Protein AF-A0A6N2KN12-F1 (afdb_monomer_lite)

Sequence (84 aa):
MAFVQRRKGPDVVGSFGLLQPIADGLKLILKEPISPSSANLSLFRIAPVATFMLSLVARAVVPFDYGMVLSDPNIGLLMLPYLR

Secondary structure (DSSP, 8-state):
-TTTTTS--S-SSSGGGTTHHHHHHHHHHTS--PPPTTS-HHHHHHHHHHHHHHHHHHHHTS-SSTT--S---TTHHHHHHHT-

pLDDT: mean 84.09, std 5.94, range [63.34, 92.69]

InterPro domains:
  IPR001694 NADH:ubiquinone oxidoreductase, subunit 1/F420H2 oxidoreductase subunit H [PF00146] (1-82)
  IPR001694 NADH:ubiquinone oxidoreductase, subunit 1/F420H2 oxidoreductase subunit H [PTHR11432] (1-79)
  IPR018086 NADH:ubiquinone oxidoreductase, subunit 1, conserved site [PS00667] (17-32)

Structure (mmCIF, N/CA/C/O backbone):
data_AF-A0A6N2KN12-F1
#
_entry.id   AF-A0A6N2KN12-F1
#
loop_
_atom_site.group_PDB
_atom_site.id
_atom_site.type_symbol
_atom_site.label_atom_id
_atom_site.label_alt_id
_atom_site.label_comp_id
_atom_site.label_asym_id
_atom_site.label_entity_id
_atom_site.label_seq_id
_atom_site.pdbx_PDB_ins_code
_atom_site.Cartn_x
_atom_site.Cartn_y
_atom_site.Cartn_z
_atom_site.occupancy
_atom_site.B_iso_or_equiv
_atom_site.auth_seq_id
_atom_site.auth_comp_id
_atom_site.auth_asym_id
_atom_site.auth_atom_id
_atom_site.pdbx_PDB_model_num
ATOM 1 N N . MET A 1 1 ? -10.481 -13.467 1.282 1.00 82.12 1 MET A N 1
ATOM 2 C CA . MET A 1 1 ? -10.489 -14.442 2.403 1.00 82.12 1 MET A CA 1
ATOM 3 C C . MET A 1 1 ? -11.878 -14.719 2.987 1.00 82.12 1 MET A C 1
ATOM 5 O O . MET A 1 1 ? -12.160 -15.875 3.260 1.00 82.12 1 MET A O 1
ATOM 9 N N . ALA A 1 2 ? -12.765 -13.729 3.150 1.00 84.75 2 ALA A N 1
ATOM 10 C CA . ALA A 1 2 ? -14.102 -1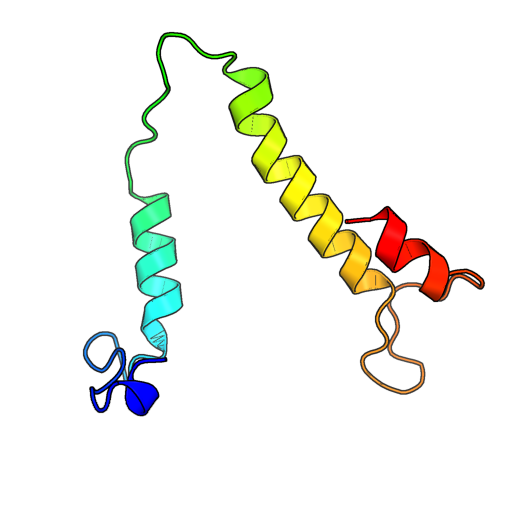3.928 3.740 1.00 84.75 2 ALA A CA 1
ATOM 11 C C . ALA A 1 2 ? -14.949 -15.035 3.065 1.00 84.75 2 ALA A C 1
ATOM 13 O O . ALA A 1 2 ? -15.465 -15.914 3.751 1.00 84.75 2 ALA A O 1
ATOM 14 N N . PHE A 1 3 ? -14.995 -15.068 1.729 1.00 86.81 3 PHE A N 1
ATOM 15 C CA . PHE A 1 3 ? -15.749 -16.085 0.981 1.00 86.81 3 PHE A CA 1
ATOM 16 C C . PHE A 1 3 ? -15.231 -17.518 1.180 1.00 86.81 3 PHE A C 1
ATOM 18 O O . PHE A 1 3 ? -16.029 -18.447 1.243 1.00 86.81 3 PHE A O 1
ATOM 25 N N . VAL A 1 4 ? -13.916 -17.698 1.368 1.00 91.44 4 VAL A N 1
ATOM 26 C CA . VAL A 1 4 ? -13.314 -19.007 1.701 1.00 91.44 4 VAL A CA 1
ATOM 27 C C . VAL A 1 4 ? -13.818 -19.500 3.062 1.00 91.44 4 VAL A C 1
ATOM 29 O O . VAL A 1 4 ? -14.076 -20.683 3.241 1.00 91.44 4 VAL A O 1
ATOM 32 N N . GLN A 1 5 ? -14.040 -18.577 4.001 1.00 91.62 5 GLN A N 1
ATOM 33 C CA . GLN A 1 5 ? -14.613 -18.842 5.325 1.00 91.62 5 GLN A CA 1
ATOM 34 C C . GLN A 1 5 ? -16.155 -18.873 5.318 1.00 91.62 5 GLN A C 1
ATOM 36 O O . GLN A 1 5 ? -16.764 -18.859 6.384 1.00 91.62 5 GLN A O 1
ATOM 41 N N . ARG A 1 6 ? -16.799 -18.876 4.138 1.00 86.88 6 ARG A N 1
ATOM 42 C CA . ARG A 1 6 ? -18.263 -18.813 3.964 1.00 86.88 6 ARG A CA 1
ATOM 43 C C . ARG A 1 6 ? -18.940 -17.634 4.683 1.00 86.88 6 ARG A C 1
ATOM 45 O O . ARG A 1 6 ? -20.101 -17.731 5.068 1.00 86.88 6 ARG A O 1
ATOM 52 N N . ARG A 1 7 ? -18.247 -16.499 4.829 1.00 89.12 7 ARG A N 1
ATOM 53 C CA . ARG A 1 7 ? -18.832 -15.238 5.317 1.00 89.12 7 ARG A CA 1
ATOM 54 C C . ARG A 1 7 ? -18.738 -14.146 4.261 1.00 89.12 7 ARG A C 1
ATOM 56 O O . ARG A 1 7 ? -17.824 -14.147 3.434 1.00 89.12 7 ARG A O 1
ATOM 63 N N . LYS A 1 8 ? -19.671 -13.196 4.296 1.00 81.62 8 LYS A N 1
ATOM 64 C CA . LYS A 1 8 ? -19.579 -12.001 3.453 1.00 81.62 8 LYS A CA 1
ATOM 65 C C . LYS A 1 8 ? -18.366 -11.166 3.874 1.00 81.62 8 LYS A C 1
ATOM 67 O O . LYS A 1 8 ? -18.014 -11.110 5.055 1.00 81.62 8 LYS A O 1
ATOM 72 N N . GLY A 1 9 ? -17.689 -10.591 2.880 1.00 83.56 9 GLY A N 1
ATOM 73 C CA . GLY A 1 9 ? -16.646 -9.590 3.095 1.00 83.56 9 GLY A CA 1
ATOM 74 C C . GLY A 1 9 ? -17.234 -8.267 3.597 1.00 83.56 9 GLY A C 1
ATOM 75 O O . GLY A 1 9 ? -18.399 -8.229 3.989 1.00 83.56 9 GLY A O 1
ATOM 76 N N . PRO A 1 10 ? -16.447 -7.184 3.600 1.00 80.62 10 PRO A N 1
ATOM 77 C CA . PRO A 1 10 ? -16.966 -5.855 3.904 1.00 80.62 10 PRO A CA 1
ATOM 78 C C . PRO A 1 10 ? -18.153 -5.541 2.981 1.00 80.62 10 PRO A C 1
ATOM 80 O O . PRO A 1 10 ? -18.004 -5.596 1.769 1.00 80.62 10 PRO A O 1
ATOM 83 N N . ASP A 1 11 ? -19.324 -5.267 3.555 1.00 82.25 11 ASP A N 1
ATOM 84 C CA . ASP A 1 11 ? -20.574 -5.009 2.808 1.00 82.25 11 ASP A CA 1
ATOM 85 C C . ASP A 1 11 ? -21.303 -3.753 3.331 1.00 82.25 11 ASP A C 1
ATOM 87 O O . ASP A 1 11 ? -22.374 -3.397 2.860 1.00 82.25 11 ASP A O 1
ATOM 91 N N . VAL A 1 12 ? -20.729 -3.085 4.344 1.00 79.81 12 VAL A N 1
ATOM 92 C CA . VAL A 1 12 ? -21.370 -1.979 5.083 1.00 79.81 12 VAL A CA 1
ATOM 93 C C . VAL A 1 12 ? -20.817 -0.610 4.673 1.00 79.81 12 VAL A C 1
ATOM 95 O O . VAL A 1 12 ? -21.552 0.373 4.637 1.00 79.81 12 VAL A O 1
ATOM 98 N N . VAL A 1 13 ? -19.521 -0.519 4.357 1.00 74.69 13 VAL A N 1
ATOM 99 C CA . VAL A 1 13 ? -18.862 0.750 4.014 1.00 74.69 13 VAL A CA 1
ATOM 100 C C . VAL A 1 13 ? -18.860 0.934 2.491 1.00 74.69 13 VAL A C 1
ATOM 102 O O . VAL A 1 13 ? -17.927 0.529 1.795 1.00 74.69 13 VAL A O 1
ATOM 105 N N . GLY A 1 14 ? -19.936 1.536 1.974 1.00 79.12 14 GLY A N 1
ATOM 106 C CA . GLY A 1 14 ? -20.165 1.770 0.540 1.00 79.12 14 GLY A CA 1
ATOM 107 C C . GLY A 1 14 ? -20.718 0.556 -0.216 1.00 79.12 14 GLY A C 1
ATOM 108 O O . GLY A 1 14 ? -20.873 -0.526 0.348 1.00 79.12 14 GLY A O 1
ATOM 109 N N . SER A 1 15 ? -20.999 0.721 -1.513 1.00 80.62 15 SER A N 1
ATOM 110 C CA . SER A 1 15 ? -21.499 -0.363 -2.373 1.00 80.62 15 SER A CA 1
ATOM 111 C C . SER A 1 15 ? -20.502 -1.528 -2.416 1.00 80.62 15 SER A C 1
ATOM 113 O O . SER A 1 15 ? -19.355 -1.339 -2.824 1.00 80.62 15 SER A O 1
ATOM 115 N N . PHE A 1 16 ? -20.928 -2.717 -1.970 1.00 79.56 16 PHE A N 1
ATOM 116 C CA . PHE A 1 16 ? -20.112 -3.941 -1.879 1.00 79.56 16 PHE A CA 1
ATOM 117 C C . PHE A 1 16 ? -18.783 -3.782 -1.111 1.00 79.56 16 PHE A C 1
ATOM 119 O O . PHE A 1 16 ? -17.817 -4.499 -1.379 1.00 79.56 16 PHE A O 1
ATOM 126 N N . GLY A 1 17 ? -18.694 -2.813 -0.192 1.00 82.31 17 GLY A N 1
ATOM 127 C CA . GLY A 1 17 ? -17.484 -2.579 0.603 1.00 82.31 17 GLY A CA 1
ATOM 128 C C . GLY A 1 17 ? -16.304 -1.965 -0.153 1.00 82.31 17 GLY A C 1
ATOM 129 O O . GLY A 1 17 ? -15.190 -1.964 0.370 1.00 82.31 17 GLY A O 1
ATOM 130 N N . LEU A 1 18 ? -16.507 -1.425 -1.362 1.00 86.06 18 LEU A N 1
ATOM 131 C CA . LEU A 1 18 ? -15.432 -0.819 -2.164 1.00 86.06 18 LEU A CA 1
ATOM 132 C C . LEU A 1 18 ? -14.765 0.381 -1.478 1.00 86.06 18 LEU A C 1
ATOM 134 O O . LEU A 1 18 ? -13.593 0.657 -1.723 1.00 86.06 18 LEU A O 1
ATOM 138 N N . LEU A 1 19 ? -15.493 1.083 -0.605 1.00 89.69 19 LEU A N 1
ATOM 139 C CA . LEU A 1 19 ? -14.971 2.234 0.135 1.00 89.69 19 LEU A CA 1
ATOM 140 C C . LEU A 1 19 ? -14.234 1.832 1.421 1.00 89.69 19 LEU A C 1
ATOM 142 O O . LEU A 1 19 ? -13.634 2.688 2.072 1.00 89.69 19 LEU A O 1
ATOM 146 N N . GLN A 1 20 ? -14.224 0.543 1.777 1.00 89.56 20 GLN A N 1
ATOM 147 C CA . GLN A 1 20 ? -13.563 0.042 2.982 1.00 89.56 20 GLN A CA 1
ATOM 148 C C . GLN A 1 20 ? -12.065 0.406 3.060 1.00 89.56 20 GLN A C 1
ATOM 150 O O . GLN A 1 20 ? -11.654 0.885 4.117 1.00 89.56 20 GLN A O 1
ATOM 155 N N . PRO A 1 21 ? -11.241 0.275 1.994 1.00 88.25 21 PRO A N 1
ATOM 156 C CA . PRO A 1 21 ? -9.818 0.624 2.069 1.00 88.25 21 PRO A CA 1
ATOM 157 C C . PRO A 1 21 ? -9.584 2.111 2.358 1.00 88.25 21 PRO A C 1
ATOM 159 O O . PRO A 1 21 ? -8.642 2.472 3.061 1.00 88.25 21 PRO A O 1
ATOM 162 N N . ILE A 1 22 ? -10.466 2.977 1.848 1.00 90.62 22 ILE A N 1
ATOM 163 C CA . ILE A 1 22 ? -10.404 4.423 2.082 1.00 90.62 22 ILE A CA 1
ATOM 164 C C . ILE A 1 22 ? -10.793 4.732 3.530 1.00 90.62 22 ILE A C 1
ATOM 166 O O . ILE A 1 22 ? -10.101 5.497 4.198 1.00 90.62 22 ILE A O 1
ATOM 170 N N . ALA A 1 23 ? -11.862 4.113 4.038 1.00 90.69 23 ALA A N 1
ATOM 171 C CA . ALA A 1 23 ? -12.297 4.296 5.420 1.00 90.69 23 ALA A CA 1
ATOM 172 C C . ALA A 1 23 ? -11.240 3.824 6.432 1.00 90.69 23 ALA A C 1
ATOM 174 O O . ALA A 1 23 ? -10.991 4.514 7.421 1.00 90.69 23 ALA A O 1
ATOM 175 N N . ASP A 1 24 ? -10.575 2.696 6.167 1.00 91.19 24 ASP A N 1
ATOM 176 C CA . ASP A 1 24 ? -9.484 2.200 7.010 1.00 91.19 24 ASP A CA 1
ATOM 177 C C . ASP A 1 24 ? -8.260 3.128 6.957 1.00 91.19 24 ASP A C 1
ATOM 179 O O . ASP A 1 24 ? -7.675 3.433 7.998 1.00 91.19 24 ASP A O 1
ATOM 183 N N . GLY A 1 25 ? -7.906 3.646 5.776 1.00 90.50 25 GLY A N 1
ATOM 184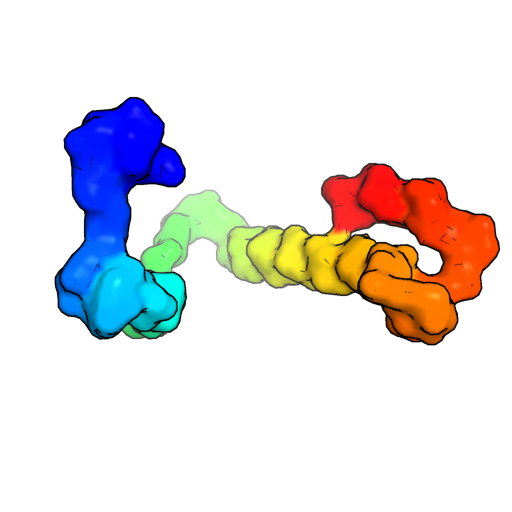 C CA . GLY A 1 25 ? -6.838 4.637 5.628 1.00 90.50 25 GLY A CA 1
ATOM 185 C C . GLY A 1 25 ? -7.126 5.928 6.400 1.00 90.50 25 GLY A C 1
ATOM 186 O O . GLY A 1 25 ? -6.297 6.380 7.190 1.00 90.50 25 GLY A O 1
ATOM 187 N N . LEU A 1 26 ? -8.330 6.483 6.243 1.00 92.69 26 LEU A N 1
ATOM 188 C CA . LEU A 1 26 ? -8.756 7.691 6.952 1.00 92.69 26 LEU A CA 1
ATOM 189 C C . LEU A 1 26 ? -8.756 7.482 8.471 1.00 92.69 26 LEU A C 1
ATOM 191 O O . LEU A 1 26 ? -8.282 8.333 9.221 1.00 92.69 26 LEU A O 1
ATOM 195 N N . LYS A 1 27 ? -9.221 6.317 8.929 1.00 90.75 27 LYS A N 1
ATOM 196 C CA . LYS A 1 27 ? -9.194 5.935 10.343 1.00 90.75 27 LYS A CA 1
ATOM 197 C C . LYS A 1 27 ? -7.776 5.933 10.914 1.00 90.75 27 LYS A C 1
ATOM 199 O O . LYS A 1 27 ? -7.593 6.339 12.057 1.00 90.75 27 LYS A O 1
ATOM 204 N N . LEU A 1 28 ? -6.786 5.463 10.154 1.00 90.25 28 LEU A N 1
ATOM 205 C CA . LEU A 1 28 ? -5.389 5.446 10.594 1.00 90.25 28 LEU A CA 1
ATOM 206 C C . LEU A 1 28 ? -4.768 6.846 10.625 1.00 90.25 28 LEU A C 1
ATOM 208 O O . LEU A 1 28 ? -4.003 7.125 11.540 1.00 90.25 28 LEU A O 1
ATOM 212 N N . ILE A 1 29 ? -5.124 7.727 9.686 1.00 90.19 29 ILE A N 1
ATOM 213 C CA . ILE A 1 29 ? -4.648 9.123 9.659 1.00 90.19 29 ILE A CA 1
ATOM 214 C C . ILE A 1 29 ? -5.175 9.910 10.864 1.00 90.19 29 ILE A C 1
ATOM 216 O O . ILE A 1 29 ? -4.447 10.701 11.455 1.00 90.19 29 ILE A O 1
ATOM 220 N N . LEU A 1 30 ? -6.435 9.681 11.235 1.00 92.44 30 LEU A N 1
ATOM 221 C CA . LEU A 1 30 ? -7.077 10.346 12.371 1.00 92.44 30 LEU A CA 1
ATOM 222 C C . LEU A 1 30 ? -6.646 9.776 13.729 1.00 92.44 30 LEU A C 1
ATOM 224 O O . LEU A 1 30 ? -6.971 10.351 14.766 1.00 92.44 30 LEU A O 1
ATOM 228 N N . LYS A 1 31 ? -5.959 8.629 13.747 1.00 89.25 31 LYS A N 1
ATOM 229 C CA . LYS A 1 31 ? -5.558 7.973 14.987 1.00 89.25 31 LYS A CA 1
ATOM 230 C C . LYS A 1 31 ? -4.360 8.687 15.607 1.00 89.25 31 LYS A C 1
ATOM 232 O O . LYS A 1 31 ? -3.374 8.968 14.934 1.00 89.25 31 LYS A O 1
ATOM 237 N N . GLU A 1 32 ? -4.424 8.907 16.917 1.00 86.31 32 GLU A N 1
ATOM 238 C CA . GLU A 1 32 ? -3.325 9.513 17.665 1.00 86.31 32 GLU A CA 1
ATOM 239 C C . GLU A 1 32 ? -2.049 8.653 17.573 1.00 86.31 32 GLU A C 1
ATOM 241 O O . GLU A 1 32 ? -2.091 7.443 17.844 1.00 86.31 32 GLU A O 1
ATOM 246 N N . PRO A 1 33 ? -0.902 9.246 17.194 1.00 79.38 33 PRO A N 1
ATOM 247 C CA . PRO A 1 33 ? 0.352 8.518 17.103 1.00 79.38 33 PRO A CA 1
ATOM 248 C C . PRO A 1 33 ? 0.899 8.246 18.508 1.00 79.38 33 PRO A C 1
ATOM 250 O O . PRO A 1 33 ? 1.461 9.124 19.160 1.00 79.38 33 PRO A O 1
ATOM 253 N N . ILE A 1 34 ? 0.778 7.001 18.966 1.00 77.06 34 ILE A N 1
ATOM 254 C CA . ILE A 1 34 ? 1.434 6.549 20.195 1.00 77.06 34 ILE A CA 1
ATOM 255 C C . ILE A 1 34 ? 2.914 6.258 19.928 1.00 77.06 34 ILE A C 1
ATOM 257 O O . ILE A 1 34 ? 3.262 5.433 19.082 1.00 77.06 34 ILE A O 1
ATOM 261 N N . SER A 1 35 ? 3.801 6.938 20.654 1.00 72.50 35 SER A N 1
ATOM 262 C CA . SER A 1 35 ? 5.232 6.641 20.622 1.00 72.50 35 SER A CA 1
ATOM 263 C C . SER A 1 35 ? 5.610 5.688 21.755 1.00 72.50 35 SER A C 1
ATOM 265 O O . SER A 1 35 ? 5.258 5.961 22.903 1.00 72.50 35 SER A O 1
ATOM 267 N N . PRO A 1 36 ? 6.391 4.627 21.496 1.00 74.31 36 PRO A N 1
ATOM 268 C CA . PRO A 1 36 ? 7.024 3.861 22.568 1.00 74.31 36 PRO A CA 1
ATOM 269 C C . PRO A 1 36 ? 7.985 4.759 23.370 1.00 74.31 36 PRO A C 1
ATOM 271 O O . PRO A 1 36 ? 8.746 5.527 22.781 1.00 74.31 36 PRO A O 1
ATOM 274 N N . SER A 1 37 ? 7.963 4.673 24.707 1.00 70.12 37 SER A N 1
ATOM 275 C CA . SER A 1 37 ? 8.795 5.530 25.575 1.00 70.12 37 SER A CA 1
ATOM 276 C C . SER A 1 37 ? 10.258 5.075 25.675 1.00 70.12 37 SER A C 1
ATOM 278 O O . SER A 1 37 ? 11.097 5.828 26.156 1.00 70.12 37 SER A O 1
ATOM 280 N N . SER A 1 38 ? 10.565 3.846 25.249 1.00 72.25 38 SER A N 1
ATOM 281 C CA . SER A 1 38 ? 11.879 3.202 25.385 1.00 72.25 38 SER A CA 1
ATOM 282 C C . SER A 1 38 ? 12.595 2.951 24.052 1.00 72.25 38 SER A C 1
ATOM 284 O O . SER A 1 38 ? 13.656 2.330 24.045 1.00 72.25 38 SER A O 1
ATOM 286 N N . ALA A 1 39 ? 12.038 3.401 22.920 1.00 76.19 39 ALA A N 1
ATOM 287 C CA . ALA A 1 39 ? 12.610 3.145 21.597 1.00 76.19 39 ALA A CA 1
ATOM 288 C C . ALA A 1 39 ? 13.166 4.411 20.933 1.00 76.19 39 ALA A C 1
ATOM 290 O O . ALA A 1 39 ? 12.721 5.531 21.187 1.00 76.19 39 ALA A O 1
ATOM 291 N N . ASN A 1 40 ? 14.105 4.213 20.005 1.00 80.56 40 ASN A N 1
ATOM 292 C CA . ASN A 1 40 ? 14.640 5.280 19.167 1.00 80.56 40 ASN A CA 1
ATOM 293 C C . ASN A 1 40 ? 13.569 5.795 18.191 1.00 80.56 40 ASN A C 1
ATOM 295 O O . ASN A 1 40 ? 13.272 5.169 17.171 1.00 80.56 40 ASN A O 1
ATOM 299 N N . LEU A 1 41 ? 13.030 6.976 18.496 1.00 79.88 41 LEU A N 1
ATOM 300 C CA . LEU A 1 41 ? 12.004 7.672 17.715 1.00 79.88 41 LEU A CA 1
ATOM 301 C C . LEU A 1 41 ? 12.380 7.904 16.245 1.00 79.88 41 LEU A C 1
ATOM 303 O O . LEU A 1 41 ? 11.519 7.839 15.368 1.00 79.88 41 LEU A O 1
ATOM 307 N N . SER A 1 42 ? 13.656 8.181 15.971 1.00 82.75 42 SER A N 1
ATOM 308 C CA . SER A 1 42 ? 14.166 8.417 14.617 1.00 82.75 42 SER A CA 1
ATOM 309 C C . SER A 1 42 ? 14.085 7.155 13.757 1.00 82.75 42 SER A C 1
ATOM 311 O O . SER A 1 42 ? 13.484 7.175 12.685 1.00 82.75 42 SER A O 1
ATOM 313 N N . LEU A 1 43 ? 14.618 6.038 14.256 1.00 84.31 43 LEU A N 1
ATOM 314 C CA . LEU A 1 43 ? 14.605 4.751 13.558 1.00 84.31 43 LEU A CA 1
ATOM 315 C C . LEU A 1 43 ? 13.177 4.238 13.344 1.00 84.31 43 LEU A C 1
ATOM 317 O O . LEU A 1 43 ? 12.857 3.773 12.254 1.00 84.31 43 LEU A O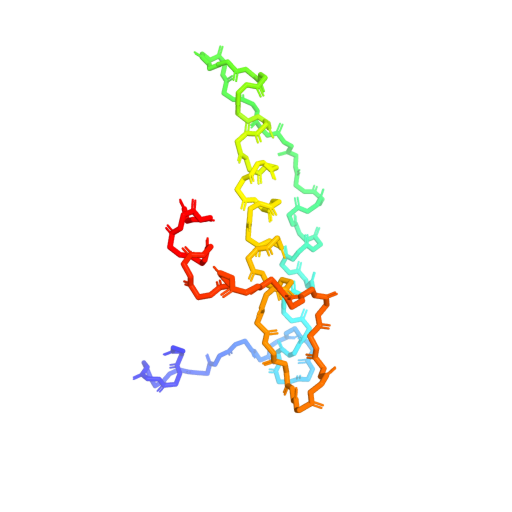 1
ATOM 321 N N . PHE A 1 44 ? 12.301 4.388 14.343 1.00 85.69 44 PHE A N 1
ATOM 322 C CA . PHE A 1 44 ? 10.908 3.945 14.248 1.00 85.69 44 PHE A CA 1
ATOM 323 C C . PHE A 1 44 ? 10.113 4.685 13.163 1.00 85.69 44 PHE A C 1
ATOM 325 O O . PHE A 1 44 ? 9.251 4.092 12.521 1.00 85.69 44 PHE A O 1
ATOM 332 N N . ARG A 1 45 ? 10.412 5.967 12.919 1.00 84.44 45 ARG A N 1
ATOM 333 C CA . ARG A 1 45 ? 9.767 6.751 11.853 1.00 84.44 45 ARG A CA 1
ATOM 334 C C . ARG A 1 45 ? 10.389 6.515 10.478 1.00 84.44 45 ARG A C 1
ATOM 336 O O . ARG A 1 45 ? 9.665 6.505 9.491 1.00 84.44 45 ARG A O 1
ATOM 343 N N . ILE A 1 46 ? 11.707 6.322 10.400 1.00 89.44 46 ILE A N 1
ATOM 344 C CA . ILE A 1 46 ? 12.414 6.141 9.121 1.00 89.44 46 ILE A CA 1
ATOM 345 C C . ILE A 1 46 ? 12.188 4.738 8.545 1.00 89.44 46 ILE A C 1
ATOM 347 O O . ILE A 1 46 ? 12.051 4.598 7.334 1.00 89.44 46 ILE A O 1
ATOM 351 N N . ALA A 1 47 ? 12.096 3.706 9.385 1.00 89.38 47 ALA A N 1
ATOM 352 C CA . ALA A 1 47 ? 11.885 2.326 8.942 1.00 89.38 47 ALA A CA 1
ATOM 353 C C . ALA A 1 47 ? 10.665 2.125 8.004 1.00 89.38 47 ALA A C 1
ATOM 355 O O . ALA A 1 47 ? 10.843 1.559 6.919 1.00 89.38 47 ALA A O 1
ATOM 356 N N . PRO A 1 48 ? 9.441 2.595 8.334 1.00 89.38 48 PRO A N 1
ATOM 357 C CA . PRO A 1 48 ? 8.294 2.459 7.433 1.00 89.38 48 PRO A CA 1
ATOM 358 C C . PRO A 1 48 ? 8.450 3.285 6.149 1.00 89.38 48 PRO A C 1
ATOM 360 O O . PRO A 1 48 ? 7.998 2.861 5.090 1.00 89.38 48 PRO A O 1
ATOM 363 N N . VAL A 1 49 ? 9.132 4.434 6.209 1.00 92.25 49 VAL A N 1
ATOM 364 C CA . VAL A 1 49 ? 9.411 5.250 5.017 1.00 92.25 49 VAL A CA 1
ATOM 365 C C . VAL A 1 49 ? 10.371 4.518 4.080 1.00 92.25 49 VAL A C 1
ATOM 367 O O . VAL A 1 49 ? 10.101 4.411 2.889 1.00 92.25 49 VAL A O 1
ATOM 370 N N . ALA A 1 50 ? 11.465 3.965 4.606 1.00 91.94 50 ALA A N 1
ATOM 371 C CA . ALA A 1 50 ? 12.465 3.261 3.810 1.00 91.94 50 ALA A CA 1
ATOM 372 C C . ALA A 1 50 ? 11.882 2.024 3.108 1.00 91.94 50 ALA A C 1
ATOM 374 O O . ALA A 1 50 ? 12.085 1.842 1.910 1.00 91.94 50 ALA A O 1
ATOM 375 N N . THR A 1 51 ? 11.107 1.211 3.833 1.00 91.44 51 THR A N 1
ATOM 376 C CA . THR A 1 51 ? 10.459 0.010 3.273 1.00 91.44 51 THR A CA 1
ATOM 377 C C . THR A 1 51 ? 9.414 0.353 2.210 1.00 91.44 51 THR A C 1
ATO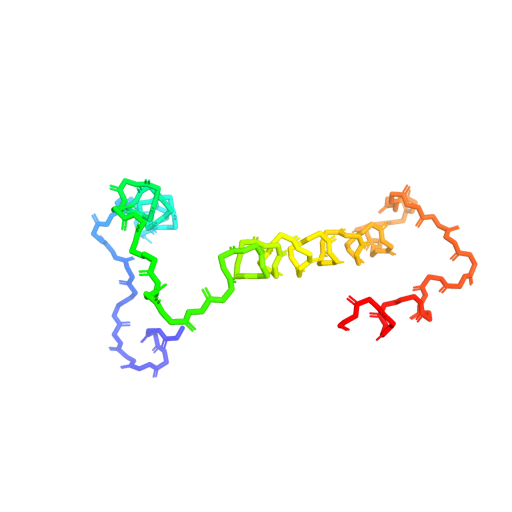M 379 O O . THR A 1 51 ? 9.349 -0.303 1.169 1.00 91.44 51 THR A O 1
ATOM 382 N N . PHE A 1 52 ? 8.638 1.419 2.415 1.00 91.50 52 PHE A N 1
ATOM 383 C CA . PHE A 1 52 ? 7.693 1.903 1.412 1.00 91.50 52 PHE A CA 1
ATOM 384 C C . PHE A 1 52 ? 8.400 2.416 0.149 1.00 91.50 52 PHE A C 1
ATOM 386 O O . PHE A 1 52 ? 8.001 2.068 -0.962 1.00 91.50 52 PHE A O 1
ATOM 393 N N . MET A 1 53 ? 9.485 3.181 0.303 1.00 92.19 53 MET A N 1
ATOM 394 C CA . MET A 1 53 ? 10.269 3.690 -0.827 1.00 92.19 53 MET A CA 1
ATOM 395 C C . MET A 1 53 ? 10.906 2.556 -1.641 1.00 92.19 53 MET A C 1
ATOM 397 O O . MET A 1 53 ? 10.825 2.582 -2.867 1.00 92.19 53 MET A O 1
ATOM 401 N N . LEU A 1 54 ? 11.467 1.530 -0.989 1.00 90.38 54 LEU A N 1
ATOM 402 C CA . LEU A 1 54 ? 12.010 0.347 -1.674 1.00 90.38 54 LEU A CA 1
ATOM 403 C C . LEU A 1 54 ? 10.947 -0.358 -2.530 1.00 90.38 54 LEU A C 1
ATOM 405 O O . LEU A 1 54 ? 11.191 -0.666 -3.697 1.00 90.38 54 LEU A O 1
ATOM 409 N N . SER A 1 55 ? 9.745 -0.541 -1.976 1.00 89.50 55 SER A N 1
ATOM 410 C CA . SER A 1 55 ? 8.613 -1.157 -2.681 1.00 89.50 55 SER A CA 1
ATOM 411 C C . SER A 1 55 ? 8.194 -0.367 -3.929 1.00 89.50 55 SER A C 1
ATOM 413 O O . SER A 1 55 ? 7.929 -0.952 -4.983 1.00 89.50 55 SER A O 1
ATOM 415 N N . LEU A 1 56 ? 8.189 0.971 -3.856 1.00 89.19 56 LEU A N 1
ATOM 416 C CA . LEU A 1 56 ? 7.888 1.827 -5.008 1.00 89.19 56 LEU A CA 1
ATOM 417 C C . LEU A 1 56 ? 8.967 1.747 -6.094 1.00 89.19 56 LEU A C 1
ATOM 419 O O . LEU A 1 56 ? 8.633 1.644 -7.274 1.00 89.19 56 LEU A O 1
ATOM 423 N N . VAL A 1 57 ? 10.248 1.745 -5.712 1.00 88.38 57 VAL A N 1
ATOM 424 C CA . VAL A 1 57 ? 11.368 1.618 -6.661 1.00 88.38 57 VAL A CA 1
ATOM 425 C C . VAL A 1 57 ? 11.331 0.265 -7.369 1.00 88.38 57 VAL A C 1
ATOM 427 O O . VAL A 1 57 ? 11.512 0.208 -8.583 1.00 88.38 57 VAL A O 1
ATOM 430 N N . ALA A 1 58 ? 11.009 -0.817 -6.655 1.00 87.88 58 ALA A N 1
ATOM 431 C CA . ALA A 1 58 ? 10.863 -2.139 -7.261 1.00 87.88 58 ALA A CA 1
ATOM 432 C C . ALA A 1 58 ? 9.785 -2.167 -8.360 1.00 87.88 58 ALA A C 1
ATOM 434 O O . ALA A 1 58 ? 9.918 -2.887 -9.348 1.00 87.88 58 ALA A O 1
ATOM 435 N N . ARG A 1 59 ? 8.736 -1.345 -8.237 1.00 85.56 59 ARG A N 1
ATOM 436 C CA . ARG A 1 59 ? 7.656 -1.262 -9.228 1.00 85.56 59 ARG A CA 1
ATOM 437 C C . ARG A 1 59 ? 8.038 -0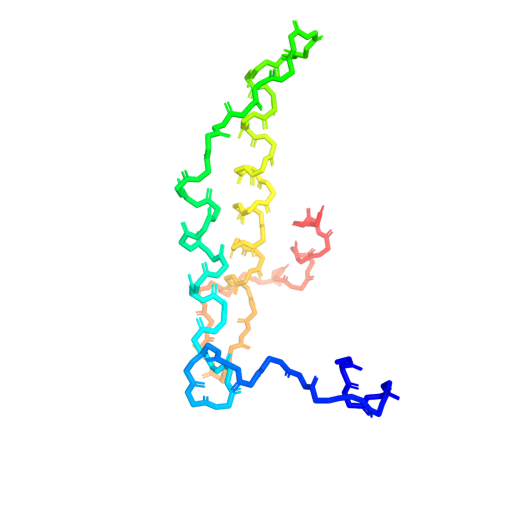.505 -10.502 1.00 85.56 59 ARG A C 1
ATOM 439 O O . ARG A 1 59 ? 7.382 -0.703 -11.517 1.00 85.56 59 ARG A O 1
ATOM 446 N N . ALA A 1 60 ? 9.094 0.308 -10.482 1.00 84.19 60 ALA A N 1
ATOM 447 C CA . ALA A 1 60 ? 9.553 1.046 -11.662 1.00 84.19 60 ALA A CA 1
ATOM 448 C C . ALA A 1 60 ? 10.123 0.133 -12.765 1.00 84.19 60 ALA A C 1
ATOM 450 O O . ALA A 1 60 ? 10.118 0.493 -13.939 1.00 84.19 60 ALA A O 1
ATOM 451 N N . VAL A 1 61 ? 10.596 -1.054 -12.386 1.00 84.62 61 VAL A N 1
ATOM 452 C CA . VAL A 1 61 ? 11.254 -2.012 -13.287 1.00 84.62 61 VAL A CA 1
ATOM 453 C C . VAL A 1 61 ? 10.264 -3.019 -13.883 1.00 84.62 61 VAL A C 1
ATOM 455 O O . VAL A 1 61 ? 10.586 -3.729 -14.830 1.00 84.62 61 VAL A O 1
ATOM 458 N N . VAL A 1 62 ? 9.048 -3.109 -13.335 1.00 85.44 62 VAL A N 1
ATOM 459 C CA . VAL A 1 62 ? 8.046 -4.077 -13.794 1.00 85.44 62 VAL A CA 1
ATOM 460 C C . VAL A 1 62 ? 7.325 -3.517 -15.026 1.00 85.44 62 VAL A C 1
ATOM 462 O O . VAL A 1 62 ? 6.670 -2.480 -14.905 1.00 85.44 62 VAL A O 1
ATOM 465 N N . PRO A 1 63 ? 7.403 -4.181 -16.194 1.00 84.00 63 PRO A N 1
ATOM 466 C CA . PRO A 1 63 ? 6.675 -3.750 -17.381 1.00 84.00 63 PRO A CA 1
ATOM 467 C C . PRO A 1 63 ? 5.178 -4.029 -17.211 1.00 84.00 63 PRO A C 1
ATOM 469 O O . PRO A 1 63 ? 4.782 -5.122 -16.800 1.00 84.00 63 PRO A O 1
ATOM 472 N N . PHE A 1 64 ? 4.341 -3.044 -17.537 1.00 85.62 64 PHE A N 1
ATOM 473 C CA . PHE A 1 64 ? 2.881 -3.208 -17.538 1.00 85.62 64 PHE A CA 1
ATOM 474 C C . PHE A 1 64 ? 2.346 -3.682 -18.895 1.00 85.62 64 PHE A C 1
ATOM 476 O O . PHE A 1 64 ? 1.299 -4.323 -18.941 1.00 85.62 64 PHE A O 1
ATOM 483 N N . ASP A 1 65 ? 3.068 -3.377 -19.974 1.00 84.62 65 ASP A N 1
ATOM 484 C CA . ASP A 1 65 ? 2.799 -3.774 -21.361 1.00 84.62 65 ASP A CA 1
ATOM 485 C C . ASP A 1 65 ? 4.072 -3.547 -22.204 1.00 84.62 65 ASP A C 1
ATOM 487 O O . ASP A 1 65 ? 5.079 -3.044 -21.690 1.00 84.62 65 ASP A O 1
ATOM 491 N N . TYR A 1 66 ? 4.052 -3.889 -23.492 1.00 78.38 66 TYR A N 1
ATOM 492 C CA . TYR A 1 66 ? 5.183 -3.694 -24.398 1.00 78.38 66 TYR A CA 1
ATOM 493 C C . TYR A 1 66 ? 5.601 -2.216 -24.468 1.00 78.38 66 TYR A C 1
ATOM 495 O O . TYR A 1 66 ? 4.832 -1.352 -24.885 1.00 78.38 66 TYR A O 1
ATOM 503 N N . GLY A 1 67 ? 6.829 -1.913 -24.035 1.00 78.94 67 GLY A N 1
ATOM 504 C CA . GLY A 1 67 ? 7.349 -0.542 -23.964 1.00 78.94 67 GLY A CA 1
ATOM 505 C C . GLY A 1 67 ? 6.767 0.321 -22.834 1.00 78.94 67 GLY A C 1
ATOM 506 O O . GLY A 1 67 ? 7.192 1.461 -22.673 1.00 78.94 67 GLY A O 1
ATOM 507 N N . MET A 1 68 ? 5.843 -0.201 -22.018 1.00 82.44 68 MET A N 1
ATOM 508 C CA . MET A 1 68 ? 5.307 0.488 -20.838 1.00 82.44 68 MET A CA 1
ATOM 509 C C . MET A 1 68 ? 6.097 0.112 -19.582 1.00 82.44 68 MET A C 1
ATOM 511 O O . MET A 1 68 ? 5.600 -0.578 -18.685 1.00 82.44 68 MET A O 1
ATOM 515 N N . VAL A 1 69 ? 7.344 0.575 -19.528 1.00 83.19 69 VAL A N 1
ATOM 516 C CA . VAL A 1 69 ? 8.233 0.455 -18.368 1.00 83.19 69 VAL A CA 1
ATOM 517 C C . VAL A 1 69 ? 8.756 1.841 -17.989 1.00 83.19 69 VAL A C 1
ATOM 519 O O . VAL A 1 69 ? 9.058 2.653 -18.860 1.00 83.19 69 VAL A O 1
ATOM 522 N N . LEU A 1 70 ? 8.821 2.142 -16.688 1.00 78.88 70 LEU A N 1
ATOM 523 C CA . LEU A 1 70 ? 9.290 3.450 -16.204 1.00 78.88 70 LEU A CA 1
ATOM 524 C C . LEU A 1 70 ? 10.799 3.615 -16.410 1.00 78.88 70 LEU A C 1
ATOM 526 O O . LEU A 1 70 ? 11.252 4.687 -16.800 1.00 78.88 70 LEU A O 1
ATOM 530 N N . SER A 1 71 ? 11.556 2.545 -16.175 1.00 76.50 71 SER A N 1
ATOM 531 C CA . SER A 1 71 ? 12.985 2.462 -16.456 1.00 76.50 71 SER A CA 1
ATOM 532 C C . SER A 1 71 ? 13.302 1.063 -16.964 1.00 76.50 71 SER A C 1
ATOM 534 O O . SER A 1 71 ? 12.967 0.092 -16.288 1.00 76.50 71 SER A O 1
ATOM 536 N N . ASP A 1 72 ? 13.991 0.965 -18.101 1.00 75.44 72 ASP A N 1
ATOM 537 C CA . ASP A 1 72 ? 14.469 -0.300 -18.674 1.00 75.44 72 ASP A CA 1
ATOM 538 C C . ASP A 1 72 ? 15.988 -0.462 -18.464 1.00 75.44 72 ASP A C 1
ATOM 540 O O . ASP A 1 72 ? 16.792 -0.177 -19.357 1.00 75.44 72 ASP A O 1
ATOM 544 N N . PRO A 1 73 ? 16.447 -0.815 -17.249 1.00 76.88 73 PRO A N 1
ATOM 545 C CA . PRO A 1 73 ? 17.834 -1.187 -17.051 1.00 76.88 73 PRO A CA 1
ATOM 546 C C . PRO A 1 73 ? 18.072 -2.597 -17.602 1.00 76.88 73 PRO A C 1
ATOM 548 O O . PRO A 1 73 ? 17.347 -3.533 -17.271 1.00 76.88 73 PRO A O 1
ATOM 551 N N . ASN A 1 74 ? 19.194 -2.794 -18.304 1.00 81.19 74 ASN A N 1
ATOM 552 C CA . ASN A 1 74 ? 19.635 -4.111 -18.801 1.00 81.19 74 ASN A CA 1
ATOM 553 C C . ASN A 1 74 ? 19.704 -5.209 -17.710 1.00 81.19 74 ASN A C 1
ATOM 555 O O . ASN A 1 74 ? 19.701 -6.398 -18.015 1.00 81.19 74 ASN A O 1
ATOM 559 N N . ILE A 1 75 ? 19.774 -4.818 -16.431 1.00 81.50 75 ILE A N 1
ATOM 560 C CA . ILE A 1 75 ? 19.813 -5.702 -15.254 1.00 81.50 75 ILE A CA 1
ATOM 561 C C . ILE A 1 75 ? 18.519 -5.662 -14.418 1.00 81.50 75 ILE A C 1
ATOM 563 O O . ILE A 1 75 ? 18.538 -5.990 -13.231 1.00 81.50 75 ILE A O 1
ATOM 567 N N . GLY A 1 76 ? 17.385 -5.264 -15.000 1.00 78.06 76 GLY A N 1
ATOM 568 C CA . GLY A 1 76 ? 16.130 -5.059 -14.268 1.00 78.06 76 GLY A CA 1
ATOM 569 C C . GLY A 1 76 ? 15.645 -6.281 -13.485 1.00 78.06 76 GLY A C 1
ATOM 570 O O . GLY A 1 76 ? 15.248 -6.164 -12.325 1.00 78.06 76 GLY A O 1
ATOM 571 N N . LEU A 1 77 ? 15.784 -7.479 -14.059 1.00 81.38 77 LEU A N 1
ATOM 572 C CA . LEU A 1 77 ? 15.429 -8.730 -13.383 1.00 81.38 77 LEU A CA 1
ATOM 573 C C . LEU A 1 77 ? 16.269 -8.976 -12.120 1.00 81.38 77 LEU A C 1
ATOM 575 O O . LEU A 1 77 ? 15.747 -9.461 -11.117 1.00 81.38 77 LEU A O 1
ATOM 579 N N . LEU A 1 78 ? 17.558 -8.625 -12.161 1.00 85.50 78 LEU A N 1
ATOM 580 C CA . LEU A 1 78 ? 18.465 -8.771 -11.028 1.00 85.50 78 LEU A CA 1
ATOM 581 C C . LEU A 1 78 ? 18.136 -7.753 -9.930 1.00 85.50 78 LEU A C 1
ATOM 583 O O . LEU A 1 78 ? 18.236 -8.085 -8.759 1.00 85.50 78 LEU A O 1
ATOM 587 N N . MET A 1 79 ? 17.688 -6.545 -10.279 1.00 82.94 79 MET A N 1
ATOM 588 C CA . MET A 1 79 ? 17.377 -5.480 -9.317 1.00 82.94 79 MET A CA 1
ATOM 589 C C . MET A 1 79 ? 16.225 -5.847 -8.356 1.00 82.94 79 MET A C 1
ATOM 591 O O . MET A 1 79 ? 16.263 -5.493 -7.179 1.00 82.94 79 MET A O 1
ATOM 595 N N . LEU A 1 80 ? 15.223 -6.605 -8.822 1.00 84.69 80 LEU A N 1
ATOM 596 C CA . LEU A 1 80 ? 14.036 -6.983 -8.039 1.00 84.69 80 LEU A CA 1
ATOM 597 C C . LEU A 1 80 ? 14.319 -7.787 -6.752 1.00 84.69 80 LEU A C 1
ATOM 599 O O . LEU A 1 80 ? 13.678 -7.502 -5.743 1.00 84.69 80 LEU A O 1
ATOM 603 N N . PRO A 1 81 ? 15.199 -8.808 -6.727 1.00 82.69 81 PRO A N 1
ATOM 604 C CA . PRO A 1 81 ? 15.596 -9.480 -5.490 1.00 82.69 81 PRO A CA 1
ATOM 605 C C . PRO A 1 81 ? 16.479 -8.654 -4.553 1.00 82.69 81 PRO A C 1
ATOM 607 O O . PRO A 1 81 ? 16.449 -8.924 -3.357 1.00 82.69 81 PRO A O 1
ATOM 610 N N . TYR A 1 82 ? 17.215 -7.657 -5.051 1.00 81.94 82 TYR A N 1
ATOM 611 C CA . TYR A 1 82 ? 18.048 -6.787 -4.206 1.00 81.94 82 TYR A CA 1
ATOM 612 C C . TYR A 1 82 ? 17.267 -5.654 -3.526 1.00 81.94 82 TYR A C 1
ATOM 614 O O . TYR A 1 82 ? 17.733 -5.114 -2.530 1.00 81.94 82 TYR A O 1
ATOM 622 N N . LEU A 1 83 ? 16.092 -5.292 -4.046 1.00 78.31 83 LEU A N 1
ATOM 623 C CA . LEU A 1 83 ? 15.213 -4.246 -3.501 1.00 78.31 83 LEU A CA 1
ATOM 624 C C . LEU A 1 83 ? 14.189 -4.768 -2.472 1.00 78.31 83 LEU A C 1
ATOM 626 O O . LEU A 1 83 ? 13.213 -4.074 -2.181 1.00 7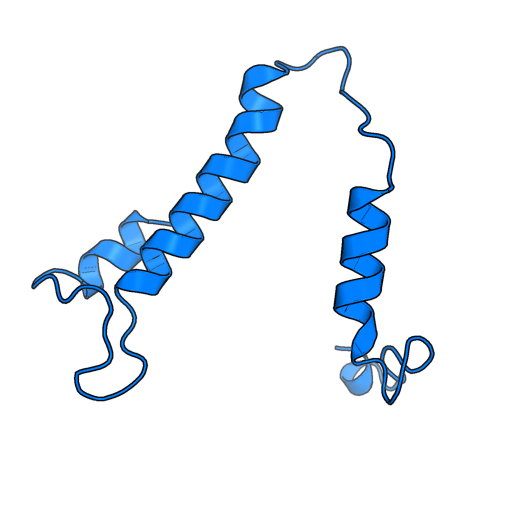8.31 83 LEU A O 1
ATOM 630 N N . ARG A 1 84 ? 14.371 -5.995 -1.973 1.00 63.34 84 ARG A N 1
ATOM 631 C CA . ARG A 1 84 ? 13.483 -6.656 -1.003 1.00 63.34 84 ARG A CA 1
ATOM 632 C C . ARG A 1 84 ? 13.947 -6.430 0.426 1.00 63.34 84 ARG A C 1
ATOM 634 O O . ARG A 1 84 ? 15.174 -6.490 0.648 1.00 63.34 84 ARG A O 1
#

Radius of gyration: 19.07 Å; chains: 1; bounding box: 41×29×50 Å

Foldseek 3Di:
DQVVVVHQDQPPQPHSCPCVVVVVVVVVVPDDDDDDPPDDPVCVVVVVVLLVVLVVVLQQLDAPDVVRHNDPDPCNVVVNVVSD

Organism: Salix viminalis (NCBI:txid40686)